Protein AF-A0A6G2DED2-F1 (afdb_monomer)

Organism: Streptococcus pneumoniae (NCBI:txid1313)

Structure (mmCIF, N/CA/C/O backbone):
data_AF-A0A6G2DED2-F1
#
_entry.id   AF-A0A6G2DED2-F1
#
loop_
_atom_site.group_PDB
_atom_site.id
_atom_site.type_symbol
_atom_site.label_atom_id
_atom_site.label_alt_id
_atom_site.label_comp_id
_atom_site.label_asym_id
_atom_site.label_entity_id
_atom_site.label_seq_id
_atom_site.pdbx_PDB_ins_code
_atom_site.Cartn_x
_atom_site.Cartn_y
_atom_site.Cartn_z
_atom_site.occupancy
_atom_site.B_iso_or_equiv
_atom_site.auth_seq_id
_atom_site.auth_comp_id
_atom_site.auth_asym_id
_atom_site.auth_atom_id
_atom_site.pdbx_PDB_model_num
ATOM 1 N N . THR A 1 1 ? 19.575 8.345 1.727 1.00 63.97 1 THR A N 1
ATOM 2 C CA . THR A 1 1 ? 18.713 7.304 1.126 1.00 63.97 1 THR A CA 1
ATOM 3 C C . THR A 1 1 ? 18.342 7.741 -0.282 1.00 63.97 1 THR A C 1
ATOM 5 O O . THR A 1 1 ? 18.268 8.951 -0.476 1.00 63.97 1 THR A O 1
ATOM 8 N N . PRO A 1 2 ? 18.199 6.845 -1.281 1.00 75.19 2 PRO A N 1
ATOM 9 C CA . PRO A 1 2 ? 17.754 7.242 -2.621 1.00 75.19 2 PRO A CA 1
ATOM 10 C C . PRO A 1 2 ? 16.386 7.935 -2.565 1.00 75.19 2 PRO A C 1
ATOM 12 O O . PRO A 1 2 ? 15.512 7.497 -1.822 1.00 75.19 2 PRO A O 1
ATOM 15 N N . CYS A 1 3 ? 16.215 9.009 -3.341 1.00 80.19 3 CYS A N 1
ATOM 16 C CA . CYS A 1 3 ? 14.995 9.825 -3.333 1.00 80.19 3 CYS A CA 1
ATOM 17 C C . CYS A 1 3 ? 13.757 9.046 -3.813 1.00 80.19 3 CYS A C 1
ATOM 19 O O . CYS A 1 3 ? 12.652 9.272 -3.326 1.00 80.19 3 CYS A O 1
ATOM 21 N N . GLU A 1 4 ? 13.945 8.101 -4.736 1.00 88.69 4 GLU A N 1
ATOM 22 C CA . GLU A 1 4 ? 12.890 7.256 -5.295 1.00 88.69 4 GLU A CA 1
ATOM 23 C C . GLU A 1 4 ? 13.397 5.818 -5.452 1.00 88.69 4 GLU A C 1
ATOM 25 O O . GLU A 1 4 ? 14.569 5.574 -5.755 1.00 88.69 4 GLU A O 1
ATOM 30 N N . ARG A 1 5 ? 12.509 4.848 -5.233 1.00 92.06 5 ARG A N 1
ATOM 31 C CA . ARG A 1 5 ? 12.770 3.411 -5.333 1.00 92.06 5 ARG A CA 1
ATOM 32 C C . ARG A 1 5 ? 11.845 2.801 -6.373 1.00 92.06 5 ARG A C 1
ATOM 34 O O . ARG A 1 5 ? 10.668 3.144 -6.446 1.00 92.06 5 ARG A O 1
ATOM 41 N N . TYR A 1 6 ? 12.369 1.861 -7.152 1.00 94.44 6 TYR A N 1
ATOM 42 C CA . TYR A 1 6 ? 11.570 1.081 -8.089 1.00 94.44 6 TYR A CA 1
ATOM 43 C C . TYR A 1 6 ? 11.186 -0.250 -7.443 1.00 94.44 6 TYR A C 1
ATOM 45 O O . TYR A 1 6 ? 12.033 -1.125 -7.260 1.00 94.44 6 TYR A O 1
ATOM 53 N N . VAL A 1 7 ? 9.920 -0.390 -7.051 1.00 95.25 7 VAL A N 1
ATOM 54 C CA . VAL A 1 7 ? 9.435 -1.530 -6.256 1.00 95.25 7 VAL A CA 1
ATOM 55 C C . VAL A 1 7 ? 8.245 -2.211 -6.923 1.00 95.25 7 VAL A C 1
ATOM 57 O O . VAL A 1 7 ? 7.491 -1.599 -7.677 1.00 95.25 7 VAL A O 1
ATOM 60 N N . ASN A 1 8 ? 8.062 -3.504 -6.656 1.00 97.25 8 ASN A N 1
ATOM 61 C CA . ASN A 1 8 ? 6.866 -4.223 -7.097 1.00 97.25 8 ASN A CA 1
ATOM 62 C C . ASN A 1 8 ? 5.651 -3.796 -6.268 1.00 97.25 8 ASN A C 1
ATOM 64 O O . ASN A 1 8 ? 5.776 -3.536 -5.068 1.00 97.25 8 ASN A O 1
ATOM 68 N N . CYS A 1 9 ? 4.474 -3.812 -6.893 1.00 97.88 9 CYS A N 1
ATOM 69 C CA . CYS A 1 9 ? 3.203 -3.636 -6.202 1.00 97.88 9 CYS A CA 1
ATOM 70 C C . CYS A 1 9 ? 3.082 -4.577 -4.986 1.00 97.88 9 CYS A C 1
ATOM 72 O O . CYS A 1 9 ? 3.566 -5.712 -4.982 1.00 97.88 9 CYS A O 1
ATOM 74 N N . GLY A 1 10 ? 2.428 -4.095 -3.930 1.00 97.00 10 GLY A N 1
ATOM 75 C CA . GLY A 1 10 ? 2.133 -4.854 -2.720 1.00 97.00 10 GLY A CA 1
ATOM 76 C C . GLY A 1 10 ? 1.246 -6.073 -2.979 1.00 97.00 10 GLY A C 1
ATOM 77 O O . GLY A 1 10 ? 1.409 -7.093 -2.314 1.00 97.00 10 GLY A O 1
ATOM 78 N N . ASN A 1 11 ? 0.369 -6.027 -3.983 1.00 97.81 11 ASN A N 1
ATOM 79 C CA . ASN A 1 11 ? -0.491 -7.156 -4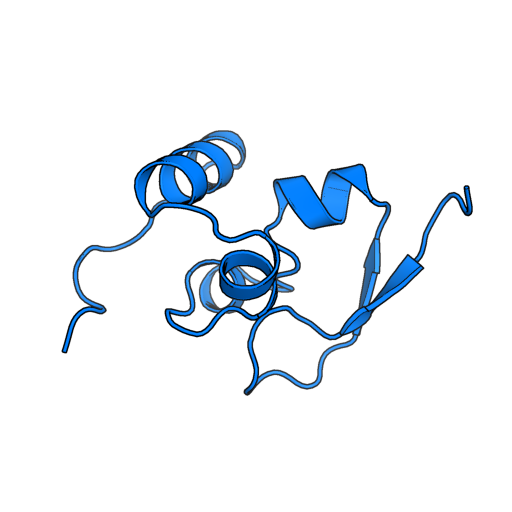.332 1.00 97.81 11 ASN A CA 1
ATOM 80 C C . ASN A 1 11 ? 0.321 -8.291 -5.008 1.00 97.81 11 A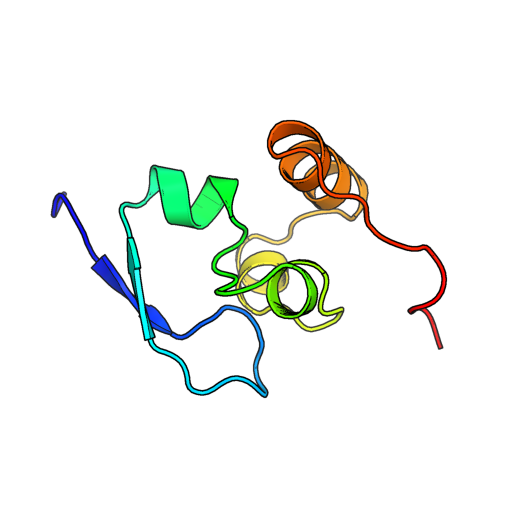SN A C 1
ATOM 82 O O . ASN A 1 11 ? 0.891 -8.069 -6.077 1.00 97.81 11 ASN A O 1
ATOM 86 N N . PRO A 1 12 ? 0.350 -9.522 -4.451 1.00 96.56 12 PRO A N 1
ATOM 87 C CA . PRO A 1 12 ? 1.093 -10.652 -5.010 1.00 96.56 12 PRO A CA 1
ATOM 88 C C . PRO A 1 12 ? 0.633 -11.109 -6.395 1.00 96.56 12 PRO A C 1
ATOM 90 O O . PRO A 1 12 ? 1.408 -11.801 -7.051 1.00 96.56 12 PRO A O 1
ATOM 93 N N . PHE A 1 13 ? -0.574 -10.734 -6.819 1.00 96.81 13 PHE A N 1
ATOM 94 C CA . PHE A 1 13 ? -1.146 -11.054 -8.128 1.00 96.81 13 PHE A CA 1
ATOM 95 C C . PHE A 1 13 ? -0.994 -9.910 -9.142 1.00 96.81 13 PHE A C 1
ATOM 97 O O . PHE A 1 13 ? -1.415 -10.036 -10.289 1.00 96.81 13 PHE A O 1
ATOM 104 N N . CYS A 1 14 ? -0.381 -8.792 -8.741 1.00 97.25 14 CYS A N 1
ATOM 105 C CA . CYS A 1 14 ? -0.135 -7.646 -9.606 1.00 97.25 14 CYS A CA 1
ATOM 106 C C . CYS A 1 14 ? 1.358 -7.529 -9.939 1.00 97.25 14 CYS A C 1
ATOM 108 O O . CYS A 1 14 ? 2.189 -7.319 -9.060 1.00 97.25 14 CYS A O 1
ATOM 110 N N . ASN A 1 15 ? 1.695 -7.588 -11.230 1.00 96.19 15 ASN A N 1
ATOM 111 C CA . ASN A 1 15 ? 3.079 -7.497 -11.718 1.00 96.19 15 ASN A CA 1
ATOM 112 C C . ASN A 1 15 ? 3.545 -6.063 -12.018 1.00 96.19 15 ASN A C 1
ATOM 114 O O . ASN A 1 15 ? 4.628 -5.865 -12.572 1.00 96.19 15 ASN A O 1
ATOM 118 N N . ARG A 1 16 ? 2.739 -5.045 -11.689 1.00 97.31 16 ARG A N 1
ATOM 119 C CA . ARG A 1 16 ? 3.134 -3.648 -11.899 1.00 97.31 16 ARG A CA 1
ATOM 120 C C . ARG A 1 16 ? 4.296 -3.273 -10.981 1.00 97.31 16 ARG A C 1
ATOM 122 O O . ARG A 1 16 ? 4.346 -3.673 -9.816 1.00 97.31 16 ARG A O 1
ATOM 129 N N . ARG A 1 17 ? 5.195 -2.448 -11.512 1.00 96.19 17 ARG A N 1
ATOM 130 C CA . ARG A 1 17 ? 6.282 -1.805 -10.773 1.00 96.19 17 ARG A CA 1
ATOM 131 C C . ARG A 1 17 ? 5.980 -0.321 -10.633 1.00 96.19 17 ARG A C 1
ATOM 133 O O . ARG A 1 17 ? 5.494 0.292 -11.580 1.00 96.19 17 ARG A O 1
ATOM 140 N N . ILE A 1 18 ? 6.248 0.228 -9.459 1.00 95.38 18 ILE A N 1
ATOM 141 C CA . ILE A 1 18 ? 5.997 1.626 -9.115 1.00 95.38 18 ILE A CA 1
ATOM 142 C C . ILE A 1 18 ? 7.319 2.307 -8.768 1.00 95.38 18 ILE A C 1
ATOM 144 O O . ILE A 1 18 ? 8.170 1.718 -8.101 1.00 95.38 18 ILE A O 1
ATOM 148 N N . LEU A 1 19 ? 7.487 3.538 -9.246 1.00 95.19 19 LEU A N 1
ATOM 149 C CA . LEU A 1 19 ? 8.539 4.441 -8.796 1.00 95.19 19 LEU A CA 1
ATOM 150 C C . LEU A 1 19 ? 7.964 5.260 -7.640 1.00 95.19 19 LEU A C 1
ATOM 152 O O . LEU A 1 19 ? 6.955 5.938 -7.817 1.00 95.19 19 LEU A O 1
ATOM 156 N N . THR A 1 20 ? 8.532 5.123 -6.446 1.00 94.12 20 THR A N 1
ATOM 157 C CA . THR A 1 20 ? 7.979 5.739 -5.234 1.00 94.12 20 THR A CA 1
ATOM 158 C C . THR A 1 20 ? 9.068 6.061 -4.220 1.00 94.12 20 THR A C 1
ATOM 160 O O . THR A 1 20 ? 10.035 5.313 -4.081 1.00 94.12 20 THR A O 1
ATOM 163 N N . SER A 1 21 ? 8.904 7.152 -3.474 1.00 94.81 21 SER A N 1
ATOM 164 C CA . SER A 1 21 ? 9.689 7.405 -2.263 1.00 94.81 21 SER A CA 1
ATOM 165 C C . SER A 1 21 ? 9.290 6.436 -1.144 1.00 94.81 21 SER A C 1
ATOM 167 O O . SER A 1 21 ? 8.263 5.753 -1.232 1.00 94.81 21 SER A O 1
ATOM 169 N N . GLU A 1 22 ? 10.094 6.376 -0.080 1.00 93.56 22 GLU A N 1
ATOM 170 C CA . GLU A 1 22 ? 9.784 5.560 1.104 1.00 93.56 22 GLU A CA 1
ATOM 171 C C . GLU A 1 22 ? 8.492 6.030 1.788 1.00 93.56 22 GLU A C 1
ATOM 173 O O . GLU A 1 22 ? 7.641 5.207 2.114 1.00 93.56 22 GLU A O 1
ATOM 178 N N . GLU A 1 23 ? 8.299 7.348 1.901 1.00 93.69 23 GLU A N 1
ATOM 179 C CA . GLU A 1 23 ? 7.086 7.955 2.463 1.00 93.69 23 GLU A CA 1
ATOM 180 C C . GLU A 1 23 ? 5.829 7.591 1.662 1.00 93.69 23 GLU A C 1
ATOM 182 O O . GLU A 1 23 ? 4.804 7.230 2.236 1.00 93.69 23 GLU A O 1
ATOM 187 N N . ASN A 1 24 ? 5.900 7.633 0.326 1.00 94.06 24 ASN A N 1
ATOM 188 C CA . ASN A 1 24 ? 4.767 7.256 -0.520 1.00 94.06 24 ASN A CA 1
ATOM 189 C C . ASN A 1 24 ? 4.521 5.741 -0.522 1.00 94.06 24 ASN A C 1
ATOM 191 O O . ASN A 1 24 ? 3.373 5.318 -0.652 1.00 94.06 24 ASN A O 1
ATOM 195 N N . GLU A 1 25 ? 5.561 4.915 -0.361 1.00 94.88 25 GLU A N 1
ATOM 196 C CA . GLU A 1 25 ? 5.372 3.471 -0.208 1.00 94.88 25 GLU A CA 1
ATOM 197 C C . GLU A 1 25 ? 4.548 3.158 1.047 1.00 94.88 25 GLU A C 1
ATOM 199 O O . GLU A 1 25 ? 3.626 2.345 0.957 1.00 94.88 25 GLU A O 1
ATOM 204 N N . ASP A 1 26 ? 4.829 3.838 2.165 1.00 94.75 26 ASP A N 1
ATOM 205 C CA . ASP A 1 26 ? 4.058 3.688 3.403 1.00 94.75 26 ASP A CA 1
ATOM 206 C C . ASP A 1 26 ? 2.645 4.256 3.274 1.00 94.75 26 ASP A C 1
ATOM 208 O O . ASP A 1 26 ? 1.668 3.543 3.513 1.00 94.75 26 ASP A O 1
ATOM 212 N N . LYS A 1 27 ? 2.525 5.496 2.784 1.00 94.81 27 LYS A N 1
ATOM 213 C CA . LYS A 1 27 ? 1.240 6.183 2.602 1.00 94.81 27 LYS A CA 1
ATOM 214 C C . LYS A 1 27 ? 0.269 5.397 1.721 1.00 94.81 27 LYS A C 1
ATOM 216 O O . LYS A 1 27 ? -0.918 5.329 2.018 1.00 94.81 27 LYS A O 1
ATOM 221 N N . TYR A 1 28 ? 0.763 4.804 0.635 1.00 96.69 28 TYR A N 1
ATOM 222 C CA . TYR A 1 28 ? -0.060 4.064 -0.324 1.00 96.69 28 TYR A CA 1
ATOM 223 C C . TYR A 1 28 ? 0.045 2.545 -0.173 1.00 96.69 28 TYR A C 1
ATOM 225 O O . TYR A 1 28 ? -0.359 1.831 -1.092 1.00 96.69 28 TYR A O 1
ATOM 233 N N . LEU A 1 29 ? 0.584 2.025 0.937 1.00 97.12 29 LEU A N 1
ATOM 234 C CA . LEU A 1 29 ? 0.689 0.583 1.219 1.00 97.12 29 LEU A CA 1
ATOM 235 C C . LEU A 1 29 ? 1.314 -0.225 0.064 1.00 97.12 29 LEU A C 1
ATOM 237 O O . LEU A 1 29 ? 0.913 -1.359 -0.225 1.00 97.12 29 LEU A O 1
ATOM 241 N N . ARG A 1 30 ? 2.246 0.399 -0.667 1.00 96.81 30 ARG A N 1
ATOM 242 C CA . ARG A 1 30 ? 2.853 -0.100 -1.914 1.00 96.81 30 ARG A CA 1
ATOM 243 C C . ARG A 1 30 ? 1.849 -0.547 -2.997 1.00 96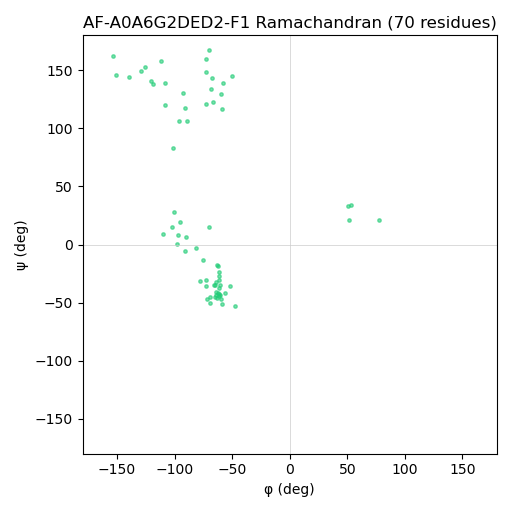.81 30 ARG A C 1
ATOM 245 O O . ARG A 1 30 ? 2.199 -1.334 -3.875 1.00 96.81 30 ARG A O 1
ATOM 252 N N . GLY A 1 31 ? 0.595 -0.102 -2.971 1.00 97.00 31 GLY A N 1
ATOM 253 C CA . GLY A 1 31 ? -0.423 -0.495 -3.949 1.00 97.00 31 GLY A CA 1
ATOM 254 C C . GLY A 1 31 ? -0.507 0.465 -5.137 1.00 97.00 31 GLY A C 1
ATOM 255 O O . GLY A 1 31 ? -0.630 1.675 -4.961 1.00 97.00 31 GLY A O 1
ATOM 256 N N . CYS A 1 32 ? -0.496 -0.074 -6.361 1.00 96.94 32 CYS A N 1
ATOM 257 C CA . CYS A 1 32 ? -0.626 0.722 -7.591 1.00 96.94 32 CYS A CA 1
ATOM 258 C C . CYS A 1 32 ? -2.055 1.222 -7.881 1.00 96.94 32 CYS A C 1
ATOM 260 O O . CYS A 1 32 ? -2.249 2.029 -8.783 1.00 96.94 32 CYS A O 1
ATOM 262 N N . SER A 1 33 ? -3.056 0.686 -7.185 1.00 96.69 33 SER A N 1
ATOM 263 C CA . SER A 1 33 ? -4.477 1.038 -7.277 1.00 96.69 33 SER A CA 1
ATOM 264 C C . SER A 1 33 ? -5.149 0.716 -5.945 1.00 96.69 33 SER A C 1
ATOM 266 O O . SER A 1 33 ? -4.603 -0.085 -5.183 1.00 96.69 33 SER A O 1
ATOM 268 N N . HIS A 1 34 ? -6.331 1.283 -5.694 1.00 95.94 34 HIS A N 1
ATOM 269 C CA . HIS A 1 34 ? -7.132 0.997 -4.502 1.00 95.94 34 HIS A CA 1
ATOM 270 C C . HIS A 1 34 ? -7.267 -0.514 -4.240 1.00 95.94 34 HIS A C 1
ATOM 272 O O . HIS A 1 34 ? -6.831 -0.994 -3.199 1.00 95.94 34 HIS A O 1
ATOM 278 N N . GLU A 1 35 ? -7.708 -1.282 -5.245 1.00 95.62 35 GLU A N 1
ATOM 279 C CA . GLU A 1 35 ? -7.846 -2.750 -5.195 1.00 95.62 35 GLU A CA 1
ATOM 280 C C . GLU A 1 35 ? -6.568 -3.471 -4.736 1.00 95.62 35 GLU A C 1
ATOM 282 O O . GLU A 1 35 ? -6.615 -4.482 -4.039 1.00 95.62 35 GLU A O 1
ATOM 287 N N . CYS A 1 36 ? -5.396 -2.956 -5.123 1.00 97.12 36 CYS A N 1
ATOM 288 C CA . CYS A 1 36 ? -4.120 -3.527 -4.705 1.00 97.12 36 CYS A CA 1
ATOM 289 C C . CYS A 1 36 ? -3.737 -3.136 -3.275 1.00 97.12 36 CYS A C 1
ATOM 291 O O . CYS A 1 36 ? -3.056 -3.918 -2.612 1.00 97.12 36 CYS A O 1
ATOM 293 N N . ARG A 1 37 ? -4.140 -1.947 -2.810 1.00 96.31 37 ARG A N 1
ATOM 294 C CA . ARG A 1 37 ? -3.886 -1.475 -1.440 1.00 96.31 37 ARG A CA 1
ATOM 295 C C . ARG A 1 37 ? -4.693 -2.278 -0.432 1.00 96.31 37 ARG A C 1
ATOM 297 O O . ARG A 1 37 ? -4.113 -2.739 0.546 1.00 96.31 37 ARG A O 1
ATOM 304 N N . VAL A 1 38 ? -5.973 -2.507 -0.733 1.00 95.88 38 VAL A N 1
ATOM 305 C CA . VAL A 1 38 ? -6.924 -3.244 0.118 1.00 95.88 38 VAL A CA 1
ATOM 306 C C . VAL A 1 38 ? -6.817 -4.764 0.009 1.00 95.88 38 VAL A C 1
ATOM 308 O O . VAL A 1 38 ? -7.529 -5.485 0.702 1.00 95.88 38 VAL A O 1
ATOM 311 N N . HIS A 1 39 ? -5.946 -5.280 -0.861 1.00 95.62 39 HIS A N 1
ATOM 312 C CA . HIS A 1 39 ? -5.845 -6.716 -1.083 1.00 95.62 39 HIS A CA 1
ATOM 313 C C . HIS A 1 39 ? -5.471 -7.450 0.225 1.00 95.62 39 HIS A C 1
ATOM 315 O O . HIS A 1 39 ? -4.449 -7.115 0.829 1.00 95.62 39 HIS A O 1
ATOM 321 N N . PRO A 1 40 ? -6.193 -8.513 0.633 1.00 94.00 40 PRO A N 1
ATOM 322 C CA . PRO A 1 40 ? -6.002 -9.165 1.938 1.00 94.00 40 PRO A CA 1
ATOM 323 C C . PRO A 1 40 ? -4.597 -9.757 2.118 1.00 94.00 40 PRO A C 1
ATOM 325 O O . PRO A 1 40 ? -4.076 -9.859 3.222 1.00 94.00 40 PRO A O 1
ATOM 328 N N . ARG A 1 41 ? -3.948 -10.122 1.007 1.00 95.62 41 ARG A N 1
ATOM 329 C CA . ARG A 1 41 ? -2.564 -10.629 0.971 1.00 95.62 41 ARG A CA 1
ATOM 330 C C . ARG A 1 41 ? -1.537 -9.578 0.541 1.00 95.62 41 ARG A C 1
ATOM 332 O O . ARG A 1 41 ? -0.551 -9.932 -0.104 1.00 95.62 41 ARG A O 1
ATOM 339 N N . ASN A 1 42 ? -1.787 -8.292 0.790 1.00 97.12 42 ASN A N 1
ATOM 340 C CA . ASN A 1 42 ? -0.837 -7.236 0.445 1.00 97.12 42 ASN A CA 1
ATOM 341 C C . ASN A 1 42 ? 0.506 -7.476 1.168 1.00 97.12 42 ASN A C 1
ATOM 343 O O . ASN A 1 42 ? 0.611 -7.432 2.391 1.00 97.12 42 ASN A O 1
ATOM 347 N N . ARG A 1 43 ? 1.565 -7.706 0.385 1.00 96.88 43 ARG A N 1
ATOM 348 C CA 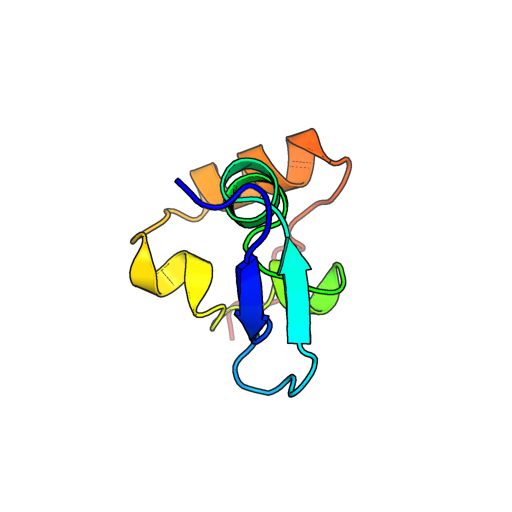. ARG A 1 43 ? 2.923 -8.000 0.859 1.00 96.88 43 ARG A CA 1
ATOM 349 C C . ARG A 1 43 ? 3.528 -6.862 1.682 1.00 96.88 43 ARG A C 1
ATOM 351 O O . ARG A 1 43 ? 4.486 -7.109 2.402 1.00 96.88 43 ARG A O 1
ATOM 358 N N . TYR A 1 44 ? 3.075 -5.617 1.513 1.00 97.31 44 TYR A N 1
ATOM 359 C CA . TYR A 1 44 ? 3.537 -4.494 2.335 1.00 97.31 44 TYR A CA 1
ATOM 360 C C . TYR A 1 44 ? 2.975 -4.599 3.753 1.00 97.31 44 TYR A C 1
ATOM 362 O O . TYR A 1 44 ? 3.735 -4.518 4.712 1.00 97.31 44 TYR A O 1
ATOM 370 N N . VAL A 1 45 ? 1.672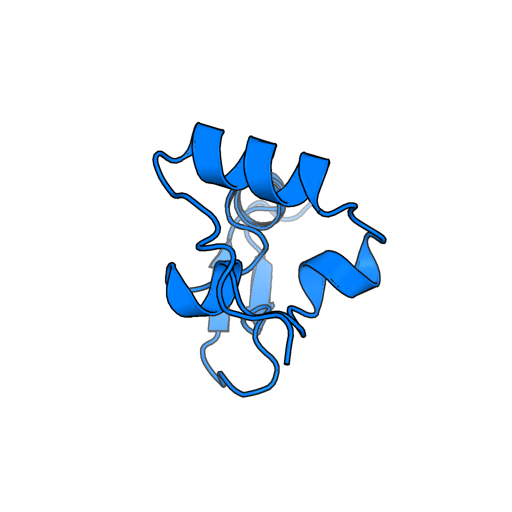 -4.868 3.863 1.00 97.25 45 VAL A N 1
ATOM 371 C CA . VAL A 1 45 ? 0.961 -5.069 5.133 1.00 97.25 45 VAL A CA 1
ATOM 372 C C . VAL A 1 45 ? 1.583 -6.228 5.907 1.00 97.25 45 VAL A C 1
ATOM 374 O O . VAL A 1 45 ? 2.004 -6.038 7.040 1.00 97.25 45 VAL A O 1
ATOM 377 N N . SER A 1 46 ? 1.757 -7.394 5.269 1.00 96.50 46 SER A N 1
ATOM 378 C CA . SER A 1 46 ? 2.353 -8.564 5.933 1.00 96.50 46 SER A CA 1
ATOM 379 C C . SER A 1 46 ? 3.815 -8.360 6.342 1.00 96.50 46 SER A C 1
ATOM 381 O O . SER A 1 46 ? 4.235 -8.893 7.358 1.00 96.50 46 SER A O 1
ATOM 383 N N . LYS A 1 47 ? 4.609 -7.616 5.557 1.00 96.75 47 LYS A N 1
ATOM 384 C CA . LYS A 1 47 ? 6.034 -7.386 5.854 1.00 96.75 47 LYS A CA 1
ATOM 385 C C . LYS A 1 47 ? 6.240 -6.432 7.034 1.00 96.75 47 LYS A C 1
ATOM 387 O O . LYS A 1 47 ? 7.214 -6.593 7.756 1.00 96.75 47 LYS A O 1
ATOM 392 N N . ASN A 1 48 ? 5.374 -5.432 7.170 1.00 96.88 48 ASN A N 1
ATOM 393 C CA . ASN A 1 48 ? 5.443 -4.440 8.245 1.00 96.88 48 ASN A CA 1
ATOM 394 C C . ASN A 1 48 ? 4.512 -4.788 9.417 1.00 96.88 48 ASN A C 1
ATOM 396 O O . ASN A 1 48 ? 4.323 -3.953 10.290 1.00 96.88 48 ASN A O 1
ATOM 400 N N . GLU A 1 49 ? 3.916 -5.987 9.403 1.00 96.94 49 GLU A N 1
ATOM 401 C CA . GLU A 1 49 ? 3.043 -6.503 10.466 1.00 96.94 49 GLU A CA 1
ATOM 402 C C . GLU A 1 49 ? 1.893 -5.548 10.825 1.00 96.94 49 GLU A C 1
ATOM 404 O O . GLU A 1 49 ? 1.470 -5.462 11.975 1.00 96.94 49 GLU A O 1
ATOM 409 N N . LEU A 1 50 ? 1.375 -4.830 9.821 1.00 96.12 50 LEU A N 1
ATOM 410 C CA . LEU A 1 50 ? 0.349 -3.816 10.040 1.00 96.12 50 LEU A CA 1
ATOM 411 C C . LEU A 1 50 ? -0.968 -4.463 10.456 1.00 96.12 50 LEU A C 1
ATOM 413 O O . LEU A 1 50 ? -1.465 -5.397 9.817 1.00 96.12 50 LEU A O 1
ATOM 417 N N . THR A 1 51 ? -1.571 -3.897 11.490 1.00 95.31 51 THR A N 1
ATOM 418 C CA . THR A 1 51 ? -2.916 -4.243 11.926 1.00 95.31 51 THR A CA 1
ATOM 419 C C . THR A 1 51 ? -3.960 -3.704 10.951 1.00 95.31 51 THR A C 1
ATOM 421 O O . THR A 1 51 ? -3.738 -2.755 10.195 1.00 95.31 51 THR A O 1
ATOM 424 N N . GLN A 1 52 ? -5.160 -4.284 10.991 1.00 93.12 52 GLN A N 1
ATOM 425 C CA . GLN A 1 52 ? -6.272 -3.811 10.170 1.00 93.12 52 GLN A CA 1
ATOM 426 C C . GLN A 1 52 ? -6.646 -2.352 10.485 1.00 93.12 52 GLN A C 1
ATOM 428 O O . GLN A 1 52 ? -6.989 -1.606 9.571 1.00 93.12 52 GLN A O 1
ATOM 433 N N . ALA A 1 53 ? -6.531 -1.929 11.749 1.00 94.56 53 ALA A N 1
ATOM 434 C CA . ALA A 1 53 ? -6.782 -0.549 12.160 1.00 94.56 53 ALA A CA 1
ATOM 435 C C . ALA A 1 53 ? -5.795 0.430 11.504 1.00 94.56 53 ALA A C 1
ATOM 437 O O . ALA A 1 53 ? -6.222 1.427 10.929 1.00 94.56 53 ALA A O 1
ATOM 438 N N . GLU A 1 54 ? -4.500 0.105 11.496 1.00 95.38 54 GLU A N 1
ATOM 439 C CA . GLU A 1 54 ? -3.473 0.933 10.850 1.00 95.38 54 GLU A CA 1
ATOM 440 C C . GLU A 1 54 ? -3.636 0.998 9.327 1.00 95.38 54 GLU A C 1
ATOM 442 O O . GLU A 1 54 ? -3.355 2.022 8.703 1.00 95.38 54 GLU A O 1
ATOM 447 N N . VAL A 1 55 ? -4.080 -0.096 8.702 1.00 95.38 55 VAL A N 1
ATOM 448 C CA . VAL A 1 55 ? -4.397 -0.110 7.267 1.00 95.38 55 VAL A CA 1
ATOM 449 C C . VAL A 1 55 ? -5.582 0.808 6.974 1.00 95.38 55 VAL A C 1
ATOM 451 O O . VAL A 1 55 ? -5.514 1.603 6.038 1.00 95.38 55 VAL A O 1
ATOM 454 N N . ILE A 1 56 ? -6.643 0.736 7.782 1.00 95.44 56 ILE A N 1
ATOM 455 C CA . ILE A 1 56 ? -7.820 1.604 7.653 1.00 95.44 56 ILE A CA 1
ATOM 456 C C . ILE A 1 56 ? -7.433 3.072 7.840 1.00 95.44 56 ILE A C 1
ATOM 458 O O . ILE A 1 56 ? -7.849 3.904 7.040 1.00 95.44 56 ILE A O 1
ATOM 462 N N . GLU A 1 57 ? -6.615 3.394 8.843 1.00 95.31 57 GLU A N 1
ATOM 463 C CA . GLU A 1 57 ? -6.155 4.763 9.096 1.00 95.31 57 GLU A CA 1
ATOM 464 C C . GLU A 1 57 ? -5.379 5.331 7.898 1.00 95.31 57 GLU A C 1
ATOM 466 O O . GLU 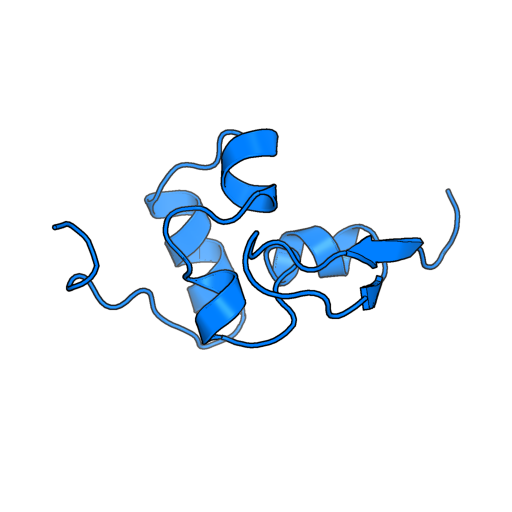A 1 57 ? -5.675 6.430 7.423 1.00 95.31 57 GLU A O 1
ATOM 471 N N . ARG A 1 58 ? -4.435 4.559 7.342 1.00 95.69 58 ARG A N 1
ATOM 472 C CA . ARG A 1 58 ? -3.661 4.972 6.160 1.00 95.69 58 ARG A CA 1
ATOM 473 C C . ARG A 1 58 ? -4.532 5.148 4.916 1.00 95.69 58 ARG A C 1
ATOM 475 O O . ARG A 1 58 ? -4.337 6.107 4.172 1.00 95.69 58 ARG A O 1
ATOM 482 N N . LEU A 1 59 ? -5.498 4.254 4.691 1.00 96.12 59 LEU A N 1
ATOM 483 C CA . LEU A 1 59 ? -6.459 4.381 3.590 1.00 96.12 59 LEU A CA 1
ATOM 484 C C . LEU A 1 59 ? -7.342 5.623 3.770 1.00 96.12 59 LEU A C 1
ATOM 486 O O . LEU A 1 59 ? -7.502 6.404 2.831 1.00 96.12 59 LEU A O 1
ATOM 490 N N . ALA A 1 60 ? -7.831 5.870 4.985 1.00 95.88 60 ALA A N 1
ATOM 491 C CA . ALA A 1 60 ? -8.643 7.042 5.292 1.00 95.88 60 ALA A CA 1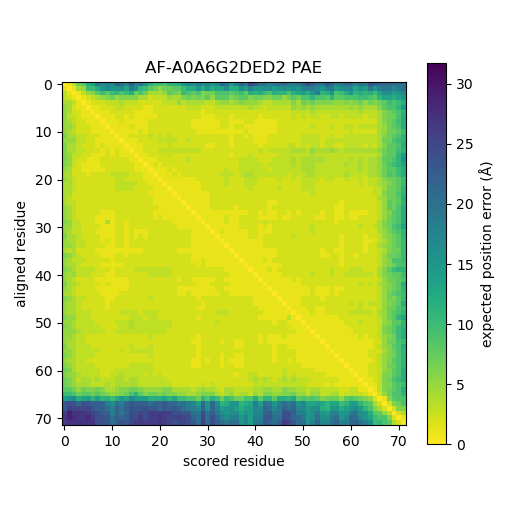
ATOM 492 C C . ALA A 1 60 ? -7.870 8.350 5.052 1.00 95.88 60 ALA A C 1
ATOM 494 O O . ALA A 1 60 ? -8.429 9.301 4.503 1.00 95.88 60 ALA A O 1
ATOM 495 N N . ALA A 1 61 ? -6.569 8.386 5.363 1.00 96.00 61 ALA A N 1
ATOM 496 C CA . ALA A 1 61 ? -5.702 9.540 5.108 1.00 96.00 61 ALA A CA 1
ATOM 497 C C . ALA A 1 61 ? -5.559 9.900 3.613 1.00 96.00 61 ALA A C 1
ATOM 499 O O . ALA A 1 61 ? -5.154 11.019 3.285 1.00 96.00 61 ALA A O 1
ATOM 500 N N . ILE A 1 62 ? -5.888 8.977 2.703 1.00 96.06 62 ILE A N 1
ATOM 501 C CA . ILE A 1 62 ? -5.921 9.208 1.250 1.00 96.06 62 ILE A CA 1
ATOM 502 C C . ILE A 1 62 ? -7.343 9.206 0.669 1.00 96.06 62 ILE A C 1
ATOM 504 O O . ILE A 1 62 ? -7.494 9.251 -0.550 1.00 96.06 62 ILE A O 1
ATOM 508 N N . GLY A 1 63 ? -8.376 9.191 1.518 1.00 95.62 63 GLY A N 1
ATOM 509 C CA . GLY A 1 63 ? -9.781 9.205 1.103 1.00 95.62 63 GLY A CA 1
ATOM 510 C C . GLY A 1 63 ? -10.317 7.858 0.608 1.00 95.62 63 GLY A C 1
ATOM 511 O O . GLY A 1 63 ? -11.300 7.834 -0.126 1.00 95.62 63 GLY A O 1
ATOM 512 N N . GLU A 1 64 ? -9.680 6.747 0.983 1.00 95.25 64 GLU A N 1
ATOM 513 C CA . GLU A 1 64 ? -10.088 5.382 0.634 1.00 95.25 64 GLU A CA 1
ATOM 514 C C . GLU A 1 64 ? -10.584 4.612 1.869 1.00 95.25 64 GLU A C 1
ATOM 516 O O . GLU A 1 64 ? -10.242 4.936 3.006 1.00 95.25 64 GLU A O 1
ATOM 521 N N . SER A 1 65 ? -11.382 3.563 1.657 1.00 92.50 65 SER A N 1
ATOM 522 C CA . SER A 1 65 ? -11.938 2.726 2.728 1.00 92.50 65 SER A CA 1
ATOM 523 C C . SER A 1 65 ? -11.700 1.243 2.472 1.00 92.50 65 SER A C 1
ATOM 525 O O . SER A 1 65 ? -11.651 0.794 1.332 1.00 92.50 65 SER A O 1
ATOM 527 N N . LEU A 1 66 ? -11.561 0.463 3.543 1.00 88.38 66 LEU A N 1
ATOM 528 C CA . LEU A 1 66 ? -11.520 -0.993 3.453 1.00 88.38 66 LEU A CA 1
ATOM 529 C C . LEU A 1 66 ? -12.952 -1.535 3.548 1.00 88.38 66 LEU A C 1
ATOM 531 O O . LEU A 1 66 ? -13.534 -1.535 4.634 1.00 88.38 66 LEU A O 1
ATOM 535 N N . ASP A 1 67 ? -13.518 -1.998 2.434 1.00 80.00 67 ASP A N 1
ATOM 536 C CA . ASP A 1 67 ? -14.830 -2.649 2.454 1.00 80.00 67 ASP A CA 1
ATOM 537 C C . ASP A 1 67 ? -14.737 -3.978 3.218 1.00 80.00 67 ASP A C 1
ATOM 539 O O . ASP A 1 67 ? -13.954 -4.867 2.880 1.00 80.00 67 ASP A O 1
ATOM 543 N N . GLN A 1 68 ? -15.548 -4.133 4.267 1.00 59.25 68 GLN A N 1
ATOM 544 C CA . GLN A 1 68 ? -15.490 -5.256 5.218 1.00 59.25 68 GLN A CA 1
ATOM 545 C C . GLN A 1 68 ? -15.941 -6.619 4.638 1.00 59.25 68 GLN A C 1
ATOM 547 O O . GLN A 1 68 ? -16.185 -7.559 5.387 1.00 59.25 68 GLN A O 1
ATOM 552 N N . ALA A 1 69 ? -16.052 -6.758 3.314 1.00 54.03 69 ALA A N 1
ATOM 553 C CA . ALA A 1 69 ? -16.567 -7.959 2.653 1.00 54.03 69 ALA A CA 1
ATOM 554 C C . ALA A 1 69 ? -15.490 -9.007 2.291 1.00 54.03 69 ALA A C 1
ATOM 556 O O . ALA A 1 69 ? -15.833 -10.091 1.829 1.00 54.03 69 ALA A O 1
ATOM 557 N N . ALA A 1 70 ? -14.197 -8.716 2.486 1.00 50.28 70 ALA A N 1
ATOM 558 C CA . ALA A 1 70 ? -13.090 -9.562 2.010 1.00 50.28 70 ALA A CA 1
ATOM 559 C C . ALA A 1 70 ? -12.524 -10.567 3.041 1.00 50.28 70 ALA A C 1
ATOM 561 O O . ALA A 1 70 ? -11.406 -11.055 2.874 1.00 50.28 70 ALA A O 1
ATOM 562 N N . THR A 1 71 ? -13.271 -10.889 4.099 1.00 41.91 71 THR A N 1
ATOM 563 C CA . THR A 1 71 ? -12.987 -12.028 4.990 1.00 41.91 71 THR A CA 1
ATOM 564 C C . THR A 1 71 ? -13.911 -13.195 4.656 1.00 41.91 71 THR A C 1
ATOM 566 O O . THR A 1 71 ? -14.940 -13.372 5.305 1.00 41.91 71 THR A O 1
ATOM 569 N N . VAL A 1 72 ? -13.539 -13.979 3.639 1.00 36.62 72 VAL A N 1
ATOM 570 C CA . VAL A 1 72 ? -13.984 -15.371 3.448 1.00 36.62 72 VAL A CA 1
ATOM 571 C C . VAL A 1 72 ? -12.777 -16.210 3.058 1.00 36.62 72 VAL A C 1
ATOM 573 O O . VAL A 1 72 ? -12.048 -15.783 2.134 1.00 36.62 72 VAL A O 1
#

pLDDT: mean 91.15, std 12.98, range [36.62, 97.88]

Radius of gyration: 11.72 Å; Cα contacts (8 Å, |Δi|>4): 92; chains: 1; bounding box: 35×25×24 Å

InterPro domains:
  IPR022111 Rhodanase, C-terminal [PF12368] (1-37)

Mean predicted aligned error: 4.3 Å

Sequence (72 aa):
TPCERYVNCGNPFCNRRILTSEENEDKYLRGCSHECRVHPRNRYVSKNELTQAEVIERLAAIGESLDQAATV

Solvent-accessible surface area (backbone atoms only — not comparable to full-atom values): 4309 Å² total; per-residue (Å²): 129,78,80,60,42,83,41,68,32,12,21,84,90,47,90,53,72,45,81,36,33,72,68,53,33,62,57,42,39,35,26,90,44,70,74,28,43,64,34,90,69,16,51,43,43,67,72,69,66,56,49,72,67,59,52,41,52,40,32,47,77,73,77,42,80,73,74,90,78,77,83,124

Secondary structure (DSSP, 8-state):
--S-EEEE-SSTT---EEEE-HHHHHHTTT-SSHHHHS-TT-HHHHHTT--HHHHHHHHHTTT----TT---

Foldseek 3Di:
DDQWDWAAAQAPPGRDIDTGGPVVCLLQVSHPDLCSLLPPNRNSCVVVVPDPVSSQVSQVVVPHGNDPPPDD

=== Feature glossary ===
Key to the feature types in this record:

Secondary structure (8-state, DSSP). Secondary structure is the local, repeating backbone conformation. DSSP classifies it into eight states by reading the hydrogen-bond network: three helix types (H, G, I), two β types (E, B), two non-regular types (T, S), and unstructured coil (-).

Backbone torsions (φ/ψ). Backbone dihedral angles. Every residue except chain termini has a φ (preceding-C → N → Cα → C) and a ψ (N → Cα → C → next-N). They are reported in degrees following the IUPAC sign convention. Secondary structure is essentially a statement about which (φ, ψ) basin each residue occupies.

Predicted aligned error. Predicted Aligned Error (PAE) is an AlphaFold confidence matrix: entry (i, j) is the expected error in the position of residue j, in ångströms, when the prediction is superimposed on the true structure at residue i. Low PAE within a block of residues means that block is internally rigid and well-predicted; high PAE between two blocks means their relative placement is uncertain even if each block individually is confident.

B-factor. B-factor (Debye–Waller factor) reflects atomic displacement in the crystal lattice. It is an experimental observable (units Å²), not a prediction; low values mean the atom is pinned down, high values mean it moves or is heterogeneous across the crystal.

Secondary structure (3-state, P-SEA). Three-state secondary structure (P-SEA) collapses the eight DSSP classes into helix (a), strand (b), and coil (c). P-SEA assigns these from Cα geometry alone — distances and angles — without requiring backbone oxygens, so it works on any Cα trace.

Sequence. 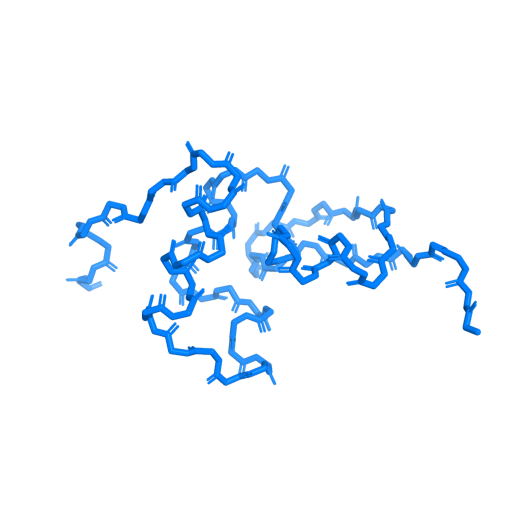Primary structure: the covalent order of the twenty standard amino acids along the backbone. Two proteins with the same sequence will (almost always) fold to the same structure; two with 30% identity often share a fold but not the details.

pLDDT. pLDDT is the predicted lDDT-Cα score: AlphaFold's confidence that the local environment of each residue (all inter-atomic distances within 15 Å) is correctly placed. It is a per-residue number between 0 and 100, with higher meaning more reliable.

InterPro / GO / CATH / organism. Functional annotations link the protein to curated databases. InterPro entries identify conserved domains and families by matching the sequence against member-database signatures (Pfam, PROSITE, CDD, …). Gene Ontology (GO) terms describe molecular function, biological process, and cellular component in a controlled vocabulary. CATH places the structure in a hierarchical fold classification (Class/Architecture/Topology/Homologous-superfamily). The organism is the source species.

Contact-map, Ramachandran, and PAE plots. Three diagnostic plots accompany the record. The Cα contact map visualizes the tertiary structure as a 2D adjacency matrix (8 Å cutoff, sequence-local contacts suppressed). The Ramachandran plot shows the distribution of backbone (φ, ψ) torsions, with points in the α and β basins reflecting secondary structure content. The PAE plot shows AlphaFold's inter-residue confidence as a color matrix.

mmCIF coordinates. The mmCIF table is the protein's shape written out atom by atom. For each backbone N, Cα, C, and carbonyl O, it records an (x, y, z) coordinate triple in Å plus the residue type, chain letter, and residue number.

Radius of gyration, Cα contacts, bounding box. 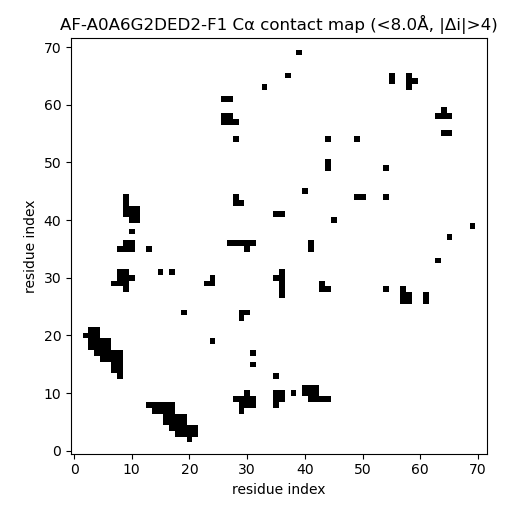Three whole-structure scalars: the radius of gyration (RMS distance of Cα from centroid, in Å), the count of Cα–Cα contacts (pairs closer than 8 Å and separated by more than four residues in sequence — i.e. tertiary, not local, contacts), and the bounding-box dimensions. Together they distinguish compact globular folds from extended fibres or disordered chains.

Foldseek 3Di. The Foldseek 3Di string encodes local tertiary geometry as a 20-letter alphabet — one character per residue — derived from the relative positions of nearby Cα atoms. Unlike the amino-acid sequence, 3Di is a direct function of the 3D structure, so two proteins with the same fold have similar 3Di strings even at low sequence identity.

Rendered structure images. Six rendered views show the 3D structure from the faces of a cube — i.e. along ±x, ±y, ±z. Rendering representation is drawn randomly per protein from cartoon (secondary-structure ribbons), sticks (backbone bonds), or molecular surface; coloring is either N→C rainbow (blue at the N-terminus through red at the C-terminus) or one color per chain.

Nearest PDB structures. The Foldseek neighbor list gives the closest experimentally determined structures in the PDB, ranked by structural alignment. TM-score near 1 means near-identical fold; near 0.3 means only rough topology match. This is how one finds what a novel AlphaFold prediction most resembles in the solved-structure universe.

Solvent-accessible surface area. SASA measures how much of the protein is reachable by solvent. It is computed by rolling a water-sized probe over the atomic surface and summing the exposed area (Å²). Per-residue SASA distinguishes core (buried, low SASA) from surface (exposed, high SASA) residues; total SASA is a whole-molecule size measure.